Protein AF-V6TGN8-F1 (afdb_monomer)

Organism: Giardia intestinalis (NCBI:txid5741)

Mean predicted aligned error: 12.87 Å

Structure (mmCIF, N/CA/C/O backbone):
data_AF-V6TGN8-F1
#
_entry.id   AF-V6TGN8-F1
#
loop_
_atom_site.group_PDB
_atom_site.id
_atom_site.type_symbol
_atom_site.label_atom_id
_atom_site.label_alt_id
_atom_site.label_comp_id
_atom_site.label_asym_id
_atom_site.label_entity_id
_atom_site.label_seq_id
_atom_site.pdbx_PDB_ins_code
_atom_site.Cartn_x
_atom_site.Cartn_y
_atom_site.Cartn_z
_atom_site.occupancy
_atom_site.B_iso_or_equiv
_atom_site.auth_seq_id
_atom_site.auth_comp_id
_atom_site.auth_asym_id
_atom_site.auth_atom_id
_atom_site.pdbx_PDB_model_num
ATOM 1 N N . MET A 1 1 ? 35.921 24.339 5.999 1.00 33.22 1 MET A N 1
ATOM 2 C CA . MET A 1 1 ? 34.894 23.298 6.213 1.00 33.22 1 MET A CA 1
ATOM 3 C C . MET A 1 1 ? 33.541 23.863 5.777 1.00 33.22 1 MET A C 1
ATOM 5 O O . MET A 1 1 ? 32.977 24.676 6.494 1.00 33.22 1 MET A O 1
ATOM 9 N N . LYS A 1 2 ? 33.084 23.586 4.545 1.00 30.55 2 LYS A N 1
ATOM 10 C CA . LYS A 1 2 ? 31.818 24.146 4.030 1.00 30.55 2 LYS A CA 1
ATOM 11 C C . LYS A 1 2 ? 30.661 23.278 4.532 1.00 30.55 2 LYS A C 1
ATOM 13 O O . LYS A 1 2 ? 30.498 22.159 4.060 1.00 30.55 2 LYS A O 1
ATOM 18 N N . LEU A 1 3 ? 29.904 23.790 5.500 1.00 33.81 3 LEU A N 1
ATOM 19 C CA . LEU A 1 3 ? 28.670 23.178 5.990 1.00 33.81 3 LEU A CA 1
ATOM 20 C C . LEU A 1 3 ? 27.671 23.098 4.826 1.00 33.81 3 LEU A C 1
ATOM 22 O O . LEU A 1 3 ? 27.350 24.111 4.204 1.00 33.81 3 LEU A O 1
ATOM 26 N N . TYR A 1 4 ? 27.223 21.891 4.484 1.00 40.62 4 TYR A N 1
ATOM 27 C CA . TYR A 1 4 ? 26.141 21.696 3.525 1.00 40.62 4 TYR A CA 1
ATOM 28 C C . TYR A 1 4 ? 24.838 22.139 4.196 1.00 40.62 4 TYR A C 1
ATOM 30 O O . TYR A 1 4 ? 24.344 21.477 5.104 1.00 40.62 4 TYR A O 1
ATOM 38 N N . THR A 1 5 ? 24.295 23.284 3.791 1.00 39.00 5 THR A N 1
ATOM 39 C CA . THR A 1 5 ? 22.985 23.753 4.244 1.00 39.00 5 THR A CA 1
ATOM 40 C C . THR A 1 5 ? 21.896 22.902 3.589 1.00 39.00 5 THR A C 1
ATOM 42 O O . THR A 1 5 ? 21.602 23.043 2.405 1.00 39.00 5 THR A O 1
ATOM 45 N N . CYS A 1 6 ? 21.326 21.972 4.356 1.00 40.53 6 CYS A N 1
ATOM 46 C CA . CYS A 1 6 ? 20.160 21.188 3.958 1.00 40.53 6 CYS A CA 1
ATOM 47 C C . CYS A 1 6 ? 18.895 22.029 4.193 1.00 40.53 6 CYS A C 1
ATOM 49 O O . CYS A 1 6 ? 18.515 22.285 5.336 1.00 40.53 6 CYS A O 1
ATOM 51 N N . SER A 1 7 ? 18.260 22.481 3.112 1.00 54.41 7 SER A N 1
ATOM 52 C CA . SER A 1 7 ? 16.924 23.082 3.149 1.00 54.41 7 SER A CA 1
ATOM 53 C C . SER A 1 7 ? 15.910 21.963 3.398 1.00 54.41 7 SER A C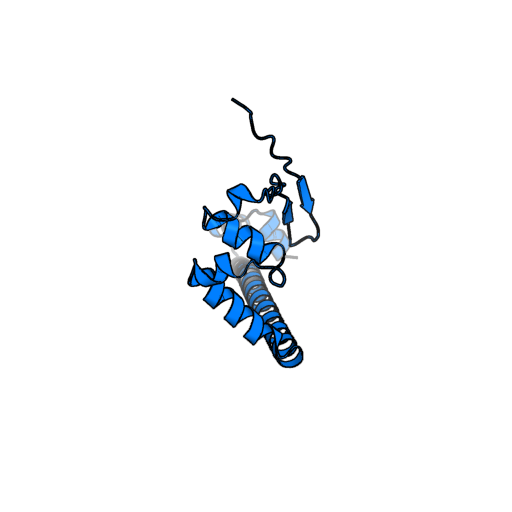 1
ATOM 55 O O . SER A 1 7 ? 15.590 21.192 2.494 1.00 54.41 7 SER A O 1
ATOM 57 N N . ARG A 1 8 ? 15.450 21.809 4.644 1.00 54.62 8 ARG A N 1
ATOM 58 C CA . ARG A 1 8 ? 14.440 20.806 5.001 1.00 54.62 8 ARG A CA 1
ATOM 59 C C . ARG A 1 8 ? 13.059 21.445 4.922 1.00 54.62 8 ARG A C 1
ATOM 61 O O . ARG A 1 8 ? 12.643 22.137 5.849 1.00 54.62 8 ARG A O 1
ATOM 68 N N . ARG A 1 9 ? 12.337 21.201 3.826 1.00 58.91 9 ARG A N 1
ATOM 69 C CA . ARG A 1 9 ? 10.946 21.648 3.662 1.00 58.91 9 ARG A CA 1
ATOM 70 C C . ARG A 1 9 ? 9.998 20.473 3.892 1.00 58.91 9 ARG A C 1
ATOM 72 O O . ARG A 1 9 ? 10.052 19.470 3.183 1.00 58.91 9 ARG A O 1
ATOM 79 N N . MET A 1 10 ? 9.141 20.590 4.903 1.00 54.28 10 MET A N 1
ATOM 80 C CA . MET A 1 10 ? 8.073 19.626 5.175 1.00 54.28 10 MET A CA 1
ATOM 81 C C . MET A 1 10 ? 6.775 20.142 4.561 1.00 54.28 10 MET A C 1
ATOM 83 O O . MET A 1 10 ? 6.386 21.281 4.815 1.00 54.28 10 MET A O 1
ATOM 87 N N . VAL A 1 11 ? 6.103 19.304 3.771 1.00 68.50 11 VAL A N 1
ATOM 88 C CA . VAL A 1 11 ? 4.779 19.618 3.220 1.00 68.50 11 VAL A CA 1
ATOM 89 C C . VAL A 1 11 ? 3.837 18.464 3.534 1.00 68.50 11 VAL A C 1
ATOM 91 O O . VAL A 1 11 ? 4.105 17.306 3.202 1.00 68.50 11 VAL A O 1
ATOM 94 N N . ARG A 1 12 ? 2.729 18.785 4.204 1.00 53.81 12 ARG A N 1
ATOM 95 C CA . ARG A 1 12 ? 1.608 17.866 4.403 1.00 53.81 12 ARG A CA 1
ATOM 96 C C . ARG A 1 12 ? 0.705 17.979 3.175 1.00 53.81 12 ARG A C 1
ATOM 98 O O . ARG A 1 12 ? 0.216 19.069 2.905 1.00 53.81 12 ARG A O 1
ATOM 105 N N . MET A 1 13 ? 0.543 16.891 2.420 1.00 59.78 13 MET A N 1
ATOM 106 C CA . MET A 1 13 ? -0.290 16.888 1.207 1.00 59.78 13 MET A CA 1
ATOM 107 C C . MET A 1 13 ? -1.679 16.299 1.450 1.00 59.78 13 MET A C 1
ATOM 109 O O . MET A 1 13 ? -2.652 16.807 0.911 1.00 59.78 13 MET A O 1
ATOM 113 N N . THR A 1 14 ? -1.776 15.259 2.278 1.00 66.38 14 THR A N 1
ATOM 114 C CA . THR A 1 14 ? -3.050 14.692 2.741 1.00 66.38 14 THR A CA 1
ATOM 115 C C . THR A 1 14 ? -2.968 14.428 4.244 1.00 66.38 14 THR A C 1
ATOM 117 O O . THR A 1 14 ? -1.896 14.567 4.843 1.00 66.38 14 THR A O 1
ATOM 120 N N . ASP A 1 15 ? -4.076 14.011 4.854 1.00 69.50 15 ASP A N 1
ATOM 121 C CA . ASP A 1 15 ? -4.093 13.593 6.260 1.00 69.50 15 ASP A CA 1
ATOM 122 C C . ASP A 1 15 ? -3.269 12.319 6.518 1.00 69.50 15 ASP A C 1
ATOM 124 O O . ASP A 1 15 ? -2.867 12.067 7.653 1.00 69.50 15 ASP A O 1
ATOM 128 N N . VAL A 1 16 ? -2.940 11.562 5.462 1.00 69.88 16 VAL A N 1
ATOM 129 C CA . VAL A 1 16 ? -2.260 10.259 5.543 1.00 69.88 16 VAL A CA 1
ATOM 130 C C . VAL A 1 16 ? -0.790 10.336 5.104 1.00 69.88 16 VAL A C 1
ATOM 132 O O . VAL A 1 16 ? 0.057 9.637 5.655 1.00 69.88 16 VAL A O 1
ATOM 135 N N . THR A 1 17 ? -0.436 11.211 4.153 1.00 67.19 17 THR A N 1
ATOM 136 C CA . THR A 1 17 ? 0.932 11.304 3.603 1.00 67.19 17 THR A CA 1
ATOM 137 C C . THR A 1 17 ? 1.658 12.602 3.956 1.00 67.19 17 THR A C 1
ATOM 139 O O . THR A 1 17 ? 1.226 13.719 3.647 1.00 67.19 17 THR A O 1
ATOM 142 N N . ARG A 1 18 ? 2.852 12.442 4.544 1.00 73.88 18 ARG A N 1
ATOM 143 C CA . ARG A 1 18 ? 3.832 13.515 4.766 1.00 73.88 18 ARG A CA 1
ATOM 144 C C . ARG A 1 18 ? 5.027 13.313 3.848 1.00 73.88 18 ARG A C 1
ATOM 146 O O . ARG A 1 18 ? 5.646 12.255 3.872 1.00 73.88 18 ARG A O 1
ATOM 153 N N . HIS A 1 19 ? 5.376 14.347 3.089 1.00 74.06 19 HIS A N 1
ATOM 154 C CA . HIS A 1 19 ? 6.529 14.317 2.197 1.00 74.06 19 HIS A CA 1
ATOM 155 C C . HIS A 1 19 ? 7.674 15.134 2.793 1.00 74.06 19 HIS A C 1
ATOM 157 O O . HIS A 1 19 ? 7.488 16.267 3.254 1.00 74.06 19 HIS A O 1
ATOM 163 N N . PHE A 1 20 ? 8.869 14.548 2.774 1.00 79.00 20 PHE A N 1
ATOM 164 C CA . PHE A 1 20 ? 10.111 15.223 3.124 1.00 79.00 20 PHE A CA 1
ATOM 165 C C . PHE A 1 20 ? 10.861 15.546 1.841 1.00 79.00 20 PHE A C 1
ATOM 167 O O . PHE A 1 20 ? 11.339 14.645 1.156 1.00 79.00 20 PHE A O 1
ATOM 174 N N . PHE A 1 21 ? 10.977 16.833 1.528 1.00 75.38 21 PHE A N 1
ATOM 175 C CA . PHE A 1 21 ? 11.800 17.273 0.412 1.00 75.38 21 PHE A CA 1
ATOM 176 C C . PHE A 1 21 ? 13.212 17.535 0.931 1.00 75.38 21 PHE A C 1
ATOM 178 O O . PHE A 1 21 ? 13.425 18.418 1.764 1.00 75.38 21 PHE A O 1
ATOM 185 N N . ILE A 1 22 ? 14.159 16.721 0.467 1.00 79.81 22 ILE A N 1
ATOM 186 C CA . ILE A 1 22 ? 15.588 16.883 0.729 1.00 79.81 22 ILE A CA 1
ATOM 187 C C . ILE A 1 22 ? 16.213 17.394 -0.566 1.00 79.81 22 ILE A C 1
ATOM 189 O O . ILE A 1 22 ? 16.367 16.648 -1.532 1.00 79.81 22 ILE A O 1
ATOM 193 N N . GLU A 1 23 ? 16.546 18.682 -0.602 1.00 73.19 23 GLU A N 1
ATOM 194 C CA . GLU A 1 23 ? 17.194 19.286 -1.764 1.00 73.19 23 GLU A CA 1
ATOM 195 C C . GLU A 1 23 ? 18.704 19.040 -1.717 1.00 73.19 23 GLU A C 1
ATOM 197 O O . GLU A 1 23 ? 19.433 19.609 -0.903 1.00 73.19 23 GLU A O 1
ATOM 202 N N . LEU A 1 24 ? 19.180 18.176 -2.611 1.00 73.88 24 LEU A N 1
ATOM 203 C CA . LEU A 1 24 ? 20.601 17.904 -2.806 1.00 73.88 24 LEU A CA 1
ATOM 204 C C . LEU A 1 24 ? 21.168 18.775 -3.934 1.00 73.88 24 LEU A C 1
ATOM 206 O O . LEU A 1 24 ? 20.467 19.147 -4.880 1.00 73.88 24 LEU A O 1
ATOM 210 N N . LYS A 1 25 ? 22.470 19.082 -3.867 1.00 75.88 25 LYS A N 1
ATOM 211 C CA . LYS A 1 25 ? 23.160 19.753 -4.978 1.00 75.88 25 LYS A CA 1
ATOM 212 C C . LYS A 1 25 ? 23.076 18.871 -6.222 1.00 75.88 25 LYS A C 1
ATOM 214 O O . LYS A 1 25 ? 23.452 17.704 -6.181 1.00 75.88 25 LYS A O 1
ATOM 219 N N . LYS A 1 26 ? 22.613 19.449 -7.333 1.00 71.06 26 LYS A N 1
ATOM 220 C CA . LYS A 1 26 ? 22.550 18.752 -8.623 1.00 71.06 26 LYS A CA 1
ATOM 221 C C . LYS A 1 26 ? 23.947 18.282 -9.032 1.00 71.06 26 LYS A C 1
ATOM 223 O O . LYS A 1 26 ? 24.909 19.046 -8.928 1.00 71.06 26 LYS A O 1
ATOM 228 N N . VAL A 1 27 ? 24.035 17.053 -9.537 1.00 69.19 27 VAL A N 1
ATOM 229 C CA . VAL A 1 27 ? 25.273 16.512 -10.109 1.00 69.19 27 VAL A CA 1
ATOM 230 C C . VAL A 1 27 ? 25.654 17.349 -11.326 1.00 69.19 27 VAL A C 1
ATOM 232 O O . VAL A 1 27 ? 24.869 17.501 -12.267 1.00 69.19 27 VAL A O 1
ATOM 235 N N . LYS A 1 28 ? 26.855 17.930 -11.284 1.00 67.94 28 LYS A N 1
ATOM 236 C CA . LYS A 1 28 ? 27.443 1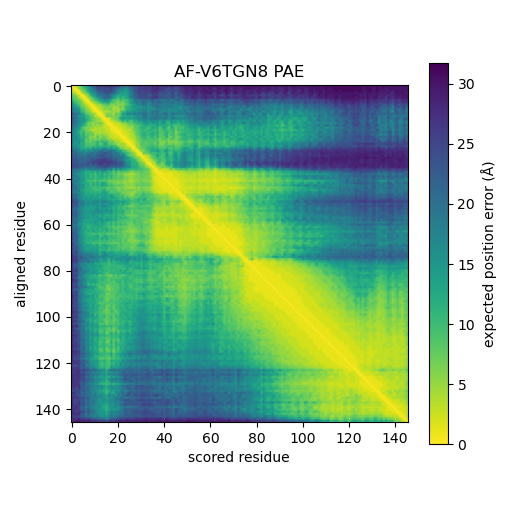8.643 -12.416 1.00 67.94 28 LYS A CA 1
ATOM 237 C C . LYS A 1 28 ? 28.084 17.611 -13.335 1.00 67.94 28 LYS A C 1
ATOM 239 O O . LYS A 1 28 ? 29.029 16.939 -12.945 1.00 67.94 28 LYS A O 1
ATOM 244 N N . SER A 1 29 ? 27.554 17.476 -14.540 1.00 58.75 29 SER A N 1
ATOM 245 C CA . SER A 1 29 ? 28.138 16.640 -15.584 1.00 58.75 29 SER A CA 1
ATOM 246 C C . SER A 1 29 ? 29.255 17.421 -16.281 1.00 58.75 29 SER A C 1
ATOM 248 O O . SER A 1 29 ? 29.010 18.044 -17.311 1.00 58.75 29 SER A O 1
ATOM 250 N N . GLU A 1 30 ? 30.450 17.459 -15.690 1.00 58.41 30 GLU A N 1
ATOM 251 C CA . GLU A 1 30 ? 31.657 17.912 -16.395 1.00 58.41 30 GLU A CA 1
ATOM 252 C C . GLU A 1 30 ? 32.285 16.723 -17.140 1.00 58.41 30 GLU A C 1
ATOM 254 O O . GLU A 1 30 ? 32.423 15.667 -16.520 1.00 58.41 30 GLU A O 1
ATOM 259 N N . PRO A 1 31 ? 32.694 16.866 -18.419 1.00 54.28 31 PRO A N 1
ATOM 260 C CA . PRO A 1 31 ? 33.119 15.755 -19.284 1.00 54.28 31 PRO A CA 1
ATOM 261 C C . PRO A 1 31 ? 34.173 14.826 -18.672 1.00 54.28 31 PRO A C 1
ATOM 263 O O . PRO A 1 31 ? 34.142 13.619 -18.877 1.00 54.28 31 PRO A O 1
ATOM 266 N N . GLN A 1 32 ? 35.079 15.389 -17.874 1.00 53.28 32 GLN A N 1
ATOM 267 C CA . GLN A 1 32 ? 36.223 14.686 -17.292 1.00 53.28 32 GLN A CA 1
ATOM 268 C C . GLN A 1 32 ? 35.846 13.790 -16.096 1.00 53.28 32 GLN A C 1
ATOM 270 O O . GLN A 1 32 ? 36.552 12.829 -15.809 1.00 53.28 32 GLN A O 1
ATOM 275 N N . ASN A 1 33 ? 34.716 14.056 -15.427 1.00 55.34 33 ASN A N 1
ATOM 276 C CA . ASN A 1 33 ? 34.224 13.266 -14.286 1.00 55.34 33 ASN A CA 1
ATOM 277 C C . ASN A 1 33 ? 33.223 12.170 -14.689 1.00 55.34 33 ASN A C 1
ATOM 279 O O . ASN A 1 33 ? 32.831 11.360 -13.853 1.00 55.34 33 ASN A O 1
ATOM 283 N N . ILE A 1 34 ? 32.804 12.134 -15.959 1.00 55.53 34 ILE A N 1
ATOM 284 C CA . ILE A 1 34 ? 31.777 11.209 -16.465 1.00 55.53 34 ILE A CA 1
ATOM 285 C C . ILE A 1 34 ? 32.252 9.756 -16.402 1.00 55.53 34 ILE A C 1
ATOM 287 O O . ILE A 1 34 ? 31.449 8.863 -16.163 1.00 55.53 34 ILE A O 1
ATOM 291 N N . LEU A 1 35 ? 33.552 9.524 -16.585 1.00 55.53 35 LEU A N 1
ATOM 292 C CA . LEU A 1 35 ? 34.094 8.202 -16.890 1.00 55.53 35 LEU A CA 1
ATOM 293 C C . LEU A 1 35 ? 34.713 7.462 -15.702 1.00 55.53 35 LEU A C 1
ATOM 295 O O . LEU A 1 35 ? 35.154 6.335 -15.900 1.00 55.53 35 LEU A O 1
ATOM 299 N N . ASN A 1 36 ? 34.773 8.031 -14.492 1.00 64.19 36 ASN A N 1
ATOM 300 C CA . ASN A 1 36 ? 35.611 7.459 -13.424 1.00 64.19 36 ASN A CA 1
ATOM 301 C C . ASN A 1 36 ? 34.881 6.949 -12.174 1.00 64.19 36 ASN A C 1
ATOM 303 O O . ASN A 1 36 ? 35.531 6.376 -11.305 1.00 64.19 36 ASN A O 1
ATOM 307 N N . ASP A 1 37 ? 33.559 7.099 -12.082 1.00 75.50 37 ASP A N 1
ATOM 308 C CA . ASP A 1 37 ? 32.797 6.696 -10.896 1.00 75.50 37 ASP A CA 1
ATOM 309 C C . ASP A 1 37 ? 31.454 6.052 -11.273 1.00 75.50 37 ASP A C 1
ATOM 311 O O . ASP A 1 37 ? 30.661 6.625 -12.027 1.00 75.50 37 ASP A O 1
ATOM 315 N N . MET A 1 38 ? 31.185 4.872 -10.704 1.00 81.75 38 MET A N 1
ATOM 316 C CA . MET A 1 38 ? 29.930 4.133 -10.866 1.00 81.75 38 MET A CA 1
ATOM 317 C C . MET A 1 38 ? 28.727 4.971 -10.419 1.00 81.75 38 MET A C 1
ATOM 319 O O . MET A 1 38 ? 27.669 4.924 -11.047 1.00 81.75 38 MET A O 1
ATOM 323 N N . PHE A 1 39 ? 28.885 5.794 -9.377 1.00 82.81 39 PHE A N 1
ATOM 324 C CA . PHE A 1 39 ? 27.825 6.699 -8.938 1.00 82.81 39 PHE A CA 1
ATOM 325 C C . PHE A 1 39 ? 27.465 7.720 -10.027 1.00 82.81 39 PHE A C 1
ATOM 327 O O . PHE A 1 39 ? 26.287 7.945 -10.299 1.00 82.81 39 PHE A O 1
ATOM 334 N N . THR A 1 40 ? 28.458 8.299 -10.707 1.00 78.31 40 THR A N 1
ATOM 335 C CA . THR A 1 40 ? 28.215 9.245 -11.808 1.00 78.31 40 THR A CA 1
ATOM 336 C C . THR A 1 40 ? 27.513 8.565 -12.983 1.00 78.31 40 THR A C 1
ATOM 338 O O . THR A 1 40 ? 26.593 9.154 -13.554 1.00 78.31 40 THR A O 1
ATOM 341 N N . ALA A 1 41 ? 27.868 7.313 -13.293 1.00 80.38 41 ALA A N 1
ATOM 342 C CA . ALA A 1 41 ? 27.196 6.523 -14.324 1.00 80.38 41 ALA A CA 1
ATOM 343 C C . ALA A 1 41 ? 25.699 6.332 -14.013 1.00 80.38 41 ALA A C 1
ATOM 345 O O . ALA A 1 41 ? 24.847 6.637 -14.851 1.00 80.38 41 ALA A O 1
ATOM 346 N N . TRP A 1 42 ? 25.367 5.949 -12.776 1.00 86.50 42 TRP A N 1
ATOM 347 C CA . TRP A 1 42 ? 23.978 5.850 -12.316 1.00 86.50 42 TRP A CA 1
ATOM 348 C C . TRP A 1 42 ? 23.248 7.192 -12.332 1.00 86.50 42 TRP A C 1
ATOM 350 O O . TRP A 1 42 ? 22.101 7.271 -12.767 1.00 86.50 42 TRP A O 1
ATOM 360 N N . MET A 1 43 ? 23.903 8.272 -11.908 1.00 83.88 43 MET A N 1
ATOM 361 C CA . MET A 1 43 ? 23.293 9.601 -11.914 1.00 83.88 43 MET A CA 1
ATOM 362 C C . MET A 1 43 ? 22.999 10.100 -13.333 1.00 83.88 43 MET A C 1
ATOM 364 O O . MET A 1 43 ? 21.988 10.771 -13.540 1.00 83.88 43 MET A O 1
ATOM 368 N N . ILE A 1 44 ? 23.836 9.761 -14.318 1.00 80.56 44 ILE A N 1
ATOM 369 C CA . ILE A 1 44 ? 23.583 10.054 -15.736 1.00 80.56 44 ILE A CA 1
ATOM 370 C C . ILE A 1 44 ? 22.419 9.206 -16.257 1.00 80.56 44 ILE A C 1
ATOM 372 O O . ILE A 1 44 ? 21.490 9.773 -16.836 1.00 80.56 44 ILE A O 1
ATOM 376 N N . PHE A 1 45 ? 22.424 7.897 -15.981 1.00 85.56 45 PHE A N 1
ATOM 377 C CA . PHE A 1 45 ? 21.341 6.975 -16.340 1.00 85.56 45 PHE A CA 1
ATOM 378 C C . PHE A 1 45 ? 19.982 7.463 -15.814 1.00 85.56 45 PHE A C 1
ATOM 380 O O . PHE A 1 45 ? 19.032 7.609 -16.580 1.00 85.56 45 PHE A O 1
ATOM 387 N N . ILE A 1 46 ? 19.896 7.795 -14.521 1.00 85.94 46 ILE A N 1
ATOM 388 C CA . ILE A 1 46 ?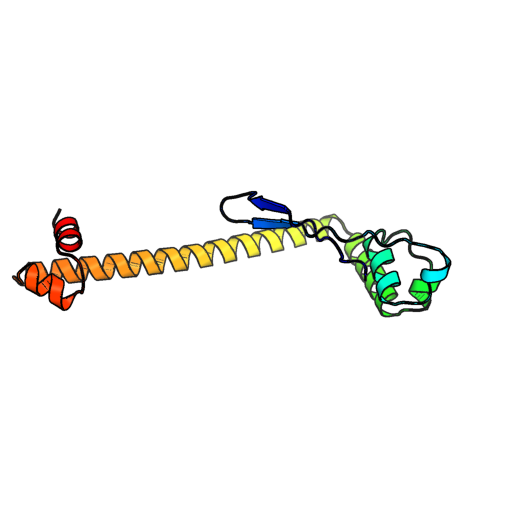 18.657 8.260 -13.875 1.00 85.94 46 ILE A CA 1
ATOM 389 C C . ILE A 1 46 ? 18.226 9.629 -14.420 1.00 85.94 46 ILE A C 1
ATOM 391 O O . ILE A 1 46 ? 17.033 9.881 -14.589 1.00 85.94 46 ILE A O 1
ATOM 395 N N . LYS A 1 47 ? 19.180 10.529 -14.701 1.00 82.38 47 LYS A N 1
ATOM 396 C CA . LYS A 1 47 ? 18.883 11.871 -15.222 1.00 82.38 47 LYS A CA 1
ATOM 397 C C . LYS A 1 47 ? 18.291 11.814 -16.627 1.00 82.38 47 LYS A C 1
ATOM 399 O O . LYS A 1 47 ? 17.358 12.565 -16.913 1.00 82.38 47 LYS A O 1
ATOM 404 N N . ASN A 1 48 ? 18.854 10.993 -17.510 1.00 80.88 48 ASN A N 1
ATOM 405 C CA . ASN A 1 48 ? 18.296 10.768 -18.835 1.00 80.88 48 ASN A CA 1
ATOM 406 C C . ASN A 1 48 ? 18.744 9.413 -19.404 1.00 80.88 48 ASN A C 1
ATOM 408 O O . ASN A 1 48 ? 19.824 9.327 -19.993 1.00 80.88 48 ASN A O 1
ATOM 412 N N . PRO A 1 49 ? 17.893 8.380 -19.335 1.00 77.00 49 PRO A N 1
ATOM 413 C CA . PRO A 1 49 ? 18.287 7.046 -19.761 1.00 77.00 49 PRO A CA 1
ATOM 414 C C . PRO A 1 49 ? 18.400 6.894 -21.284 1.00 77.00 49 PRO A C 1
ATOM 416 O O . PRO A 1 49 ? 18.934 5.901 -21.757 1.00 77.00 49 PRO A O 1
ATOM 419 N N . LYS A 1 50 ? 17.913 7.863 -22.075 1.00 74.44 50 LYS A N 1
ATOM 420 C CA . LYS A 1 50 ? 18.017 7.831 -23.545 1.00 74.44 50 LYS A CA 1
ATOM 421 C C . LYS A 1 50 ? 19.349 8.361 -24.072 1.00 74.44 50 LYS A C 1
ATOM 423 O O . LYS A 1 50 ? 19.672 8.132 -25.230 1.00 74.44 50 LYS A O 1
ATOM 428 N N . ILE A 1 51 ? 20.077 9.127 -23.260 1.00 74.19 51 ILE A N 1
ATOM 429 C CA . ILE A 1 51 ? 21.313 9.809 -23.659 1.00 74.19 51 ILE A CA 1
ATOM 430 C C . ILE A 1 51 ? 22.420 9.343 -22.719 1.00 74.19 51 ILE A C 1
ATOM 432 O O . ILE A 1 51 ? 22.929 10.104 -21.897 1.00 74.19 51 ILE A O 1
ATOM 436 N N . ILE A 1 52 ? 22.745 8.056 -22.808 1.00 76.94 52 ILE A N 1
ATOM 437 C CA . ILE A 1 52 ? 23.852 7.461 -22.066 1.00 76.94 52 ILE A CA 1
ATOM 438 C C . ILE A 1 52 ? 25.011 7.286 -23.050 1.00 76.94 52 ILE A C 1
ATOM 440 O O . ILE A 1 52 ? 24.817 6.669 -24.097 1.00 76.94 52 ILE A O 1
ATOM 444 N N . PRO A 1 53 ? 26.204 7.830 -22.755 1.00 81.06 53 PRO A N 1
ATOM 445 C CA . PRO A 1 53 ? 27.402 7.549 -23.535 1.00 81.06 53 PRO A CA 1
ATOM 446 C C . PRO A 1 53 ? 27.648 6.040 -23.631 1.00 81.06 53 PRO A C 1
ATOM 448 O O . PRO A 1 53 ? 27.685 5.361 -22.604 1.00 81.06 53 PRO A O 1
ATOM 451 N N . GLN A 1 54 ? 27.862 5.529 -24.846 1.00 80.50 54 GLN A N 1
ATOM 452 C CA . GLN A 1 54 ? 28.097 4.099 -25.083 1.00 80.50 54 GLN A CA 1
ATOM 453 C C . GLN A 1 54 ? 29.276 3.567 -24.252 1.00 80.50 54 GLN A C 1
ATOM 455 O O . GLN A 1 54 ? 29.203 2.487 -23.680 1.00 80.50 54 GLN A O 1
ATOM 460 N N . GLU A 1 55 ? 30.301 4.401 -24.068 1.00 81.12 55 GLU A N 1
ATOM 461 C CA . GLU A 1 55 ? 31.472 4.127 -23.229 1.00 81.12 55 GLU A CA 1
ATOM 462 C C . GLU A 1 55 ? 31.114 3.735 -21.783 1.00 81.12 55 GLU A C 1
ATOM 464 O O . GLU A 1 55 ? 31.822 2.940 -21.171 1.00 81.12 55 GLU A O 1
ATOM 469 N N . LEU A 1 56 ? 30.016 4.257 -21.219 1.00 80.69 56 LEU A N 1
ATOM 470 C CA . LEU A 1 56 ? 29.556 3.891 -19.874 1.00 80.69 56 LEU A CA 1
ATOM 471 C C . LEU A 1 56 ? 28.802 2.563 -19.850 1.00 80.69 56 LEU A C 1
ATOM 473 O O . LEU A 1 56 ? 28.922 1.820 -18.877 1.00 80.69 56 LEU A O 1
ATOM 477 N N . ILE A 1 57 ? 28.049 2.273 -20.910 1.00 82.19 57 ILE A N 1
ATOM 478 C CA . ILE A 1 57 ? 27.329 1.006 -21.083 1.00 82.19 57 ILE A CA 1
ATOM 479 C C . ILE A 1 57 ? 28.333 -0.137 -21.254 1.00 82.19 57 ILE A C 1
ATOM 481 O O . ILE A 1 57 ? 28.178 -1.197 -20.655 1.00 82.19 57 ILE A O 1
ATOM 485 N N . ASP A 1 58 ? 29.380 0.098 -22.042 1.00 85.44 58 ASP A N 1
ATOM 486 C CA . ASP A 1 58 ? 30.410 -0.899 -22.318 1.00 85.44 58 ASP A CA 1
ATOM 487 C C . ASP A 1 58 ? 31.341 -1.107 -21.115 1.00 85.44 58 ASP A C 1
ATOM 489 O O . ASP A 1 58 ? 31.852 -2.207 -20.906 1.00 85.44 58 ASP A O 1
ATOM 493 N N . LYS A 1 59 ? 31.542 -0.066 -20.295 1.00 85.50 59 LYS A N 1
ATOM 494 C CA . LYS A 1 59 ? 32.391 -0.129 -19.100 1.00 85.50 59 LYS A CA 1
ATOM 495 C C . LYS A 1 59 ? 31.724 -0.819 -17.906 1.00 85.50 59 LYS A C 1
ATOM 497 O O . LYS A 1 59 ? 32.414 -1.529 -17.177 1.00 85.50 59 LYS A O 1
ATOM 502 N N . TYR A 1 60 ? 30.432 -0.582 -17.670 1.00 87.81 60 TYR A N 1
ATOM 503 C CA . TYR A 1 60 ? 29.715 -1.076 -16.487 1.00 87.81 60 TYR A CA 1
ATOM 504 C C . TYR A 1 60 ? 28.580 -2.019 -16.887 1.00 87.81 60 TYR A C 1
ATOM 506 O O . TYR A 1 60 ? 27.569 -1.595 -17.455 1.00 87.81 60 TYR A O 1
ATOM 514 N N . GLN A 1 61 ? 28.719 -3.299 -16.538 1.00 90.56 61 GLN A N 1
ATOM 515 C CA . GLN A 1 61 ? 27.721 -4.324 -16.845 1.00 90.56 61 GLN A CA 1
ATOM 516 C C . GLN A 1 61 ? 26.357 -4.000 -16.218 1.00 90.56 61 GLN A C 1
ATOM 518 O O . GLN A 1 61 ? 25.327 -4.171 -16.864 1.00 90.56 61 GLN A O 1
ATOM 523 N N . GLU A 1 62 ? 26.341 -3.458 -15.002 1.00 90.50 62 GLU A N 1
ATOM 524 C CA . GLU A 1 62 ? 25.122 -3.111 -14.268 1.00 90.50 62 GLU A CA 1
ATOM 525 C C . GLU A 1 62 ? 24.306 -2.035 -14.997 1.00 90.50 62 GLU A C 1
ATOM 527 O O . GLU A 1 62 ? 23.077 -2.093 -15.044 1.00 90.50 62 GLU A O 1
ATOM 532 N N . ILE A 1 63 ? 24.988 -1.065 -15.618 1.00 89.75 63 ILE A N 1
ATOM 533 C CA . ILE A 1 63 ? 24.344 -0.014 -16.414 1.00 89.75 63 ILE A CA 1
ATOM 534 C C . ILE A 1 63 ? 23.758 -0.600 -17.698 1.00 89.75 63 ILE A C 1
ATOM 536 O O . ILE A 1 63 ? 22.654 -0.226 -18.099 1.00 89.75 63 ILE A O 1
ATOM 540 N N . ARG A 1 64 ? 24.461 -1.548 -18.326 1.00 89.81 64 ARG A N 1
ATOM 541 C CA . ARG A 1 64 ? 23.967 -2.257 -19.509 1.00 89.81 64 ARG A CA 1
ATOM 542 C C . ARG A 1 64 ? 22.719 -3.081 -19.205 1.00 89.81 64 ARG A C 1
ATOM 544 O O . ARG A 1 64 ? 21.742 -2.981 -19.942 1.00 89.81 64 ARG A O 1
ATOM 551 N N . GLU A 1 65 ? 22.727 -3.854 -18.124 1.00 91.88 65 GLU A N 1
ATOM 552 C CA . GLU A 1 65 ? 21.572 -4.650 -17.691 1.00 91.88 65 GLU A CA 1
ATOM 553 C C . GLU A 1 65 ? 20.369 -3.758 -17.359 1.00 91.88 65 GLU A C 1
ATOM 555 O O . GLU A 1 65 ? 19.243 -4.033 -17.786 1.00 91.88 65 GLU A O 1
ATOM 560 N N . ALA A 1 66 ? 20.602 -2.641 -16.663 1.00 90.56 66 ALA A N 1
ATOM 561 C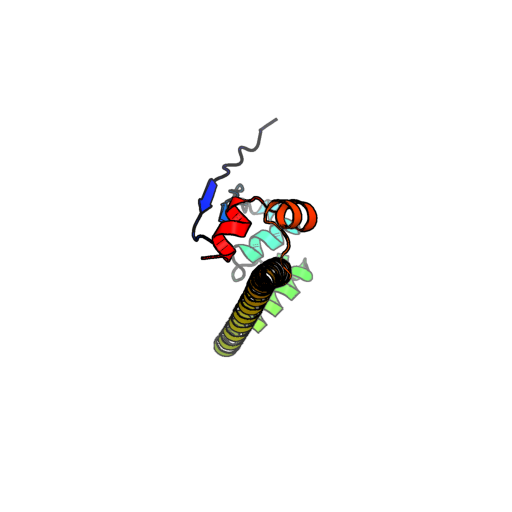 CA . ALA A 1 66 ? 19.564 -1.659 -16.369 1.00 90.56 66 ALA A CA 1
ATOM 562 C C . ALA A 1 66 ? 18.980 -1.034 -17.644 1.00 90.56 66 ALA A C 1
ATOM 564 O O . ALA A 1 66 ? 17.763 -0.870 -17.746 1.00 90.56 66 ALA A O 1
ATOM 565 N N . PHE A 1 67 ? 19.824 -0.719 -18.631 1.00 88.62 67 PHE A N 1
ATOM 566 C CA . PHE A 1 67 ? 19.388 -0.191 -19.922 1.00 88.62 67 PHE A CA 1
ATOM 567 C C . PHE A 1 67 ? 18.546 -1.205 -20.705 1.00 88.62 67 PHE A C 1
ATOM 569 O O . PHE A 1 67 ? 17.453 -0.865 -21.148 1.00 88.62 67 PHE A O 1
ATOM 576 N N . GLN A 1 68 ? 18.996 -2.458 -20.807 1.00 88.50 68 GLN A N 1
ATOM 577 C CA . GLN A 1 68 ? 18.248 -3.534 -21.472 1.00 88.50 68 GLN A CA 1
ATOM 578 C C . GLN A 1 68 ? 16.902 -3.802 -20.792 1.00 88.50 68 GLN A C 1
ATOM 580 O O . GLN A 1 68 ? 15.879 -3.953 -21.456 1.00 88.50 68 GLN A O 1
ATOM 585 N N . THR A 1 69 ? 16.884 -3.805 -19.458 1.00 87.56 69 THR A N 1
ATOM 586 C CA . THR A 1 69 ? 15.650 -3.951 -18.677 1.00 87.56 69 THR A CA 1
ATOM 587 C C . THR A 1 69 ? 14.703 -2.788 -18.941 1.00 87.56 69 THR A C 1
ATOM 589 O O . THR A 1 69 ? 13.510 -2.992 -19.157 1.00 87.56 69 THR A O 1
ATOM 592 N N . LEU A 1 70 ? 15.221 -1.558 -18.958 1.00 87.25 70 LEU A N 1
ATOM 593 C CA . LEU A 1 70 ? 14.419 -0.381 -19.258 1.00 87.25 70 LEU A CA 1
ATOM 594 C C . LEU A 1 70 ? 13.851 -0.436 -20.676 1.00 87.25 70 LEU A C 1
ATOM 596 O O . LEU A 1 70 ? 12.685 -0.095 -20.864 1.00 87.25 70 LEU A O 1
ATOM 600 N N . GLU A 1 71 ? 14.648 -0.846 -21.657 1.00 84.69 71 GLU A N 1
ATOM 601 C CA . GLU A 1 71 ? 14.219 -1.007 -23.042 1.00 84.69 71 GLU A CA 1
ATOM 602 C C . GLU A 1 71 ? 13.106 -2.054 -23.147 1.00 84.69 71 GLU A C 1
ATOM 604 O O . GLU A 1 71 ? 12.053 -1.763 -23.715 1.00 84.69 71 GLU A O 1
ATOM 609 N N . PHE A 1 72 ? 13.280 -3.216 -22.514 1.00 83.81 72 PHE A N 1
ATOM 610 C CA . PHE A 1 72 ? 12.271 -4.272 -22.436 1.00 83.81 72 PHE A CA 1
ATOM 611 C C . PHE A 1 72 ? 10.965 -3.783 -21.791 1.00 83.81 72 PHE A C 1
ATOM 613 O O . PHE A 1 72 ? 9.887 -3.932 -22.363 1.00 83.81 72 PHE A O 1
ATOM 620 N N . VAL A 1 73 ? 11.049 -3.120 -20.634 1.00 81.31 73 VAL A N 1
ATOM 621 C CA . VAL A 1 73 ? 9.879 -2.586 -19.913 1.00 81.31 73 VAL A CA 1
ATOM 622 C C . VAL A 1 73 ? 9.224 -1.419 -20.664 1.00 81.31 73 VAL A C 1
ATOM 624 O O . VAL A 1 73 ? 8.033 -1.151 -20.494 1.00 81.31 73 VAL A O 1
ATOM 627 N N . SER A 1 74 ? 9.981 -0.695 -21.489 1.00 78.62 74 SER A N 1
ATOM 628 C CA . SER A 1 74 ? 9.474 0.441 -22.266 1.00 78.62 74 SER A CA 1
ATOM 629 C C . SER A 1 74 ? 8.838 0.042 -23.597 1.00 78.62 74 SER A C 1
ATOM 631 O O . SER A 1 74 ? 8.140 0.877 -24.173 1.00 78.62 74 SER A O 1
ATOM 633 N N . HIS A 1 75 ? 9.057 -1.186 -24.083 1.00 74.00 75 HIS A N 1
ATOM 634 C CA . HIS A 1 75 ? 8.566 -1.641 -25.387 1.00 74.00 75 HIS A CA 1
ATOM 635 C C . HIS A 1 75 ? 7.037 -1.687 -25.472 1.00 74.00 75 HIS A C 1
ATOM 637 O O . HIS A 1 75 ? 6.474 -1.184 -26.442 1.00 74.00 75 HIS A O 1
ATOM 643 N N . ASP A 1 76 ? 6.357 -2.238 -24.461 1.00 85.88 76 ASP A N 1
ATOM 644 C CA . ASP A 1 76 ? 4.896 -2.326 -24.460 1.00 85.88 76 ASP A CA 1
ATOM 645 C C . ASP A 1 76 ? 4.269 -1.449 -23.374 1.00 85.88 76 ASP A C 1
ATOM 647 O O . ASP A 1 76 ? 4.142 -1.810 -22.199 1.00 85.88 76 ASP A O 1
ATOM 651 N N . LYS A 1 77 ? 3.842 -0.258 -23.800 1.00 85.06 77 LYS A N 1
ATOM 652 C CA . LYS A 1 77 ? 3.156 0.699 -22.935 1.00 85.06 77 LYS A CA 1
ATOM 653 C C . LYS A 1 77 ? 1.870 0.114 -22.350 1.00 85.06 77 LYS A C 1
ATOM 655 O O . LYS A 1 77 ? 1.561 0.464 -21.213 1.00 85.06 77 LYS A O 1
ATOM 660 N N . GLN A 1 78 ? 1.142 -0.724 -23.093 1.00 86.56 78 GLN A N 1
ATOM 661 C CA . GLN A 1 78 ? -0.149 -1.237 -22.644 1.00 86.56 78 GLN A CA 1
ATOM 662 C C . GLN A 1 78 ? 0.041 -2.261 -21.526 1.00 86.56 78 GLN A C 1
ATOM 664 O O . GLN A 1 78 ? -0.462 -2.038 -20.429 1.00 86.56 78 GLN A O 1
ATOM 669 N N . SER A 1 79 ? 0.880 -3.282 -21.734 1.00 82.19 79 SER A N 1
ATOM 670 C CA . SER A 1 79 ? 1.204 -4.252 -20.675 1.00 82.19 79 SER A CA 1
ATOM 671 C C . SER A 1 79 ? 1.749 -3.587 -19.408 1.00 82.19 79 SER A C 1
ATOM 673 O O . SER A 1 79 ? 1.443 -4.011 -18.294 1.00 82.19 79 SER A O 1
ATOM 675 N N . ARG A 1 80 ? 2.540 -2.512 -19.544 1.00 85.12 80 ARG A N 1
ATOM 676 C CA . ARG A 1 80 ? 3.054 -1.764 -18.388 1.00 85.12 80 ARG A CA 1
ATOM 677 C C . ARG A 1 80 ? 1.956 -1.022 -17.625 1.00 85.12 80 ARG A C 1
ATOM 679 O O . ARG A 1 80 ? 2.024 -0.943 -16.400 1.00 85.12 80 ARG A O 1
ATOM 686 N N . LEU A 1 81 ? 0.988 -0.442 -18.334 1.00 89.06 81 LEU A N 1
ATOM 687 C CA . LEU A 1 81 ? -0.168 0.199 -17.705 1.00 89.06 81 LEU A CA 1
ATOM 688 C C . LEU A 1 81 ? -0.990 -0.839 -16.944 1.00 89.06 81 LEU A C 1
ATOM 690 O O . LEU A 1 81 ? -1.190 -0.667 -15.746 1.00 89.06 81 LEU A O 1
ATOM 694 N N . ASP A 1 82 ? -1.323 -1.956 -17.590 1.00 90.12 82 ASP A N 1
ATOM 695 C CA . ASP A 1 82 ? -2.103 -3.037 -16.982 1.00 90.12 82 ASP A CA 1
ATOM 696 C C . ASP A 1 82 ? -1.398 -3.612 -15.734 1.00 90.12 82 ASP A C 1
ATOM 698 O O . ASP A 1 82 ? -2.027 -3.867 -14.702 1.00 90.12 82 ASP A O 1
ATOM 702 N N . TYR A 1 83 ? -0.067 -3.758 -15.783 1.00 88.06 83 TYR A N 1
ATOM 703 C CA . TYR A 1 83 ? 0.742 -4.158 -14.629 1.00 88.06 83 TYR A CA 1
ATOM 704 C C . TYR A 1 83 ? 0.675 -3.138 -13.484 1.00 88.06 83 TYR A C 1
ATOM 706 O O . TYR A 1 83 ? 0.440 -3.513 -12.333 1.00 88.06 83 TYR A O 1
ATOM 714 N N . ASN A 1 84 ? 0.873 -1.850 -13.779 1.00 89.38 84 ASN A N 1
ATOM 715 C CA . ASN A 1 84 ? 0.848 -0.793 -12.768 1.00 89.38 84 ASN A CA 1
ATOM 716 C C . ASN A 1 84 ? -0.535 -0.654 -12.124 1.00 89.38 84 ASN A C 1
ATOM 718 O O . ASN A 1 84 ? -0.622 -0.500 -10.906 1.00 89.38 84 ASN A O 1
ATOM 722 N N . ASP A 1 85 ? -1.600 -0.756 -12.918 1.00 95.19 85 ASP A N 1
ATOM 723 C CA . ASP A 1 85 ? -2.980 -0.706 -12.437 1.00 95.19 85 ASP A CA 1
ATOM 724 C C . ASP A 1 85 ? -3.273 -1.880 -11.500 1.00 95.19 85 ASP A C 1
ATOM 726 O O . ASP A 1 85 ? -3.834 -1.694 -10.417 1.00 95.19 85 ASP A O 1
ATOM 730 N N . ARG A 1 86 ? -2.798 -3.083 -11.847 1.00 95.62 86 ARG A N 1
ATOM 731 C CA . ARG A 1 86 ? -2.873 -4.248 -10.958 1.00 95.62 86 ARG A CA 1
ATOM 732 C C . ARG A 1 86 ? -2.098 -4.033 -9.659 1.00 95.62 86 ARG A C 1
ATOM 734 O O . ARG A 1 86 ? -2.619 -4.343 -8.589 1.00 95.62 86 ARG A O 1
ATOM 741 N N . MET A 1 87 ? -0.861 -3.540 -9.730 1.00 94.19 87 MET A N 1
ATOM 742 C CA . MET A 1 87 ? -0.051 -3.280 -8.533 1.00 94.19 87 MET A CA 1
ATOM 743 C C . MET A 1 87 ? -0.715 -2.245 -7.626 1.00 94.19 87 MET A C 1
ATOM 745 O O . MET A 1 87 ? -0.777 -2.442 -6.415 1.00 94.19 87 MET A O 1
ATOM 749 N N . LYS A 1 88 ? -1.279 -1.185 -8.211 1.00 94.62 88 LYS A N 1
ATOM 750 C CA . LYS A 1 88 ? -2.046 -0.180 -7.479 1.00 94.62 88 LYS A CA 1
ATOM 751 C C . LYS A 1 88 ? -3.249 -0.806 -6.771 1.00 94.62 88 LYS A C 1
ATOM 753 O O . LYS A 1 88 ? -3.405 -0.602 -5.573 1.00 94.62 88 LYS A O 1
ATOM 758 N N . ALA A 1 89 ? -4.040 -1.619 -7.472 1.00 96.25 89 ALA A N 1
ATOM 759 C CA . ALA A 1 89 ? -5.198 -2.294 -6.887 1.00 96.25 89 ALA A CA 1
ATOM 760 C C . ALA A 1 89 ? -4.818 -3.222 -5.716 1.00 96.25 89 ALA A C 1
ATOM 762 O O . ALA A 1 89 ? -5.527 -3.271 -4.713 1.00 96.25 89 ALA A O 1
ATOM 763 N N . LEU A 1 90 ? -3.685 -3.930 -5.811 1.00 96.62 90 LEU A N 1
ATOM 764 C CA . LEU A 1 90 ? -3.174 -4.764 -4.717 1.00 96.62 90 LEU A CA 1
ATOM 765 C C . LEU A 1 90 ? -2.757 -3.932 -3.499 1.00 96.62 90 LEU A C 1
ATOM 767 O O . LEU A 1 90 ? -3.072 -4.306 -2.370 1.00 96.62 90 LEU A O 1
ATOM 771 N N . CYS A 1 91 ? -2.071 -2.807 -3.715 1.00 93.50 91 CYS A N 1
ATOM 772 C CA . CYS A 1 91 ? -1.724 -1.881 -2.639 1.00 93.50 91 CYS A CA 1
ATOM 773 C C . CYS A 1 91 ? -2.980 -1.326 -1.958 1.00 93.50 91 CYS A C 1
ATOM 775 O O . CYS A 1 91 ? -3.073 -1.390 -0.734 1.00 93.50 91 CYS A O 1
ATOM 777 N N . ASP A 1 92 ? -3.960 -0.863 -2.741 1.00 95.44 92 ASP A N 1
ATOM 778 C CA . ASP A 1 92 ? -5.226 -0.328 -2.228 1.00 95.44 92 ASP A CA 1
ATOM 779 C C . ASP A 1 92 ? -5.972 -1.382 -1.388 1.00 95.44 92 ASP A C 1
ATOM 781 O O . ASP A 1 92 ? -6.431 -1.089 -0.282 1.00 95.44 92 ASP A O 1
ATOM 785 N N . PHE A 1 93 ? -6.031 -2.632 -1.862 1.00 96.69 93 PHE A N 1
ATOM 786 C CA . PHE A 1 93 ? -6.635 -3.748 -1.129 1.00 96.69 93 PHE A CA 1
ATOM 787 C C . PHE A 1 93 ? -5.915 -4.048 0.191 1.00 96.69 93 PHE A C 1
ATOM 789 O O . PHE A 1 93 ? -6.557 -4.196 1.231 1.00 96.69 93 PHE A O 1
ATOM 796 N N . ASN A 1 94 ? -4.582 -4.117 0.174 1.00 94.81 94 ASN A N 1
ATOM 797 C CA . ASN A 1 94 ? -3.798 -4.395 1.376 1.00 94.81 94 ASN A CA 1
ATOM 798 C C . ASN A 1 94 ? -3.957 -3.286 2.421 1.00 94.81 94 ASN A C 1
ATOM 800 O O . ASN A 1 94 ? -4.198 -3.586 3.589 1.00 94.81 94 ASN A O 1
ATOM 804 N N . SER A 1 95 ? -3.897 -2.021 2.000 1.00 92.25 95 SER A N 1
ATOM 805 C CA . SER A 1 95 ? -4.121 -0.880 2.890 1.00 92.25 95 SER A CA 1
ATOM 806 C C . SER A 1 95 ? -5.541 -0.862 3.459 1.00 92.25 95 SER A C 1
ATOM 808 O O . SER A 1 95 ? -5.722 -0.591 4.646 1.00 92.25 95 SER A O 1
ATOM 810 N N . ALA A 1 96 ? -6.554 -1.191 2.652 1.00 94.88 96 ALA A N 1
ATOM 811 C CA . ALA A 1 96 ? -7.932 -1.296 3.126 1.00 94.88 96 ALA A CA 1
ATOM 812 C C . ALA A 1 96 ? -8.104 -2.423 4.159 1.00 94.88 96 ALA A C 1
ATOM 814 O O . ALA A 1 96 ? -8.764 -2.221 5.180 1.00 94.88 96 ALA A O 1
ATOM 815 N N . ASN A 1 97 ? -7.487 -3.587 3.936 1.00 95.38 97 ASN A N 1
ATOM 816 C CA . ASN A 1 97 ? -7.536 -4.710 4.876 1.00 95.38 97 ASN A CA 1
ATOM 817 C C . ASN A 1 97 ? -6.834 -4.404 6.196 1.00 95.38 97 ASN A C 1
ATOM 819 O O . ASN A 1 97 ? -7.354 -4.746 7.256 1.00 95.38 97 ASN A O 1
ATOM 823 N N . GLU A 1 98 ? -5.661 -3.774 6.143 1.00 93.94 98 GLU A N 1
ATOM 824 C CA . GLU A 1 98 ? -4.920 -3.378 7.340 1.00 93.94 98 GLU A CA 1
ATOM 825 C C . GLU A 1 98 ? -5.752 -2.421 8.195 1.00 93.94 98 GLU A C 1
ATOM 827 O O . GLU A 1 98 ? -5.981 -2.692 9.375 1.00 93.94 98 GLU A O 1
ATOM 832 N N . LYS A 1 99 ? -6.313 -1.382 7.566 1.00 93.31 99 LYS A N 1
ATOM 833 C CA . LYS A 1 99 ? -7.209 -0.439 8.234 1.00 93.31 99 LYS A CA 1
ATOM 834 C C . LYS A 1 99 ? -8.449 -1.127 8.812 1.00 93.31 99 LYS A C 1
ATOM 836 O O . LYS A 1 99 ? -8.787 -0.900 9.967 1.00 93.31 99 LYS A O 1
ATOM 841 N N . SER A 1 100 ? -9.094 -2.007 8.043 1.00 93.94 100 SER A N 1
ATOM 842 C CA . SER A 1 100 ? -10.286 -2.741 8.500 1.00 93.94 100 SER A CA 1
ATOM 843 C C . SER A 1 100 ? -9.980 -3.640 9.699 1.00 93.94 100 SER A C 1
ATOM 845 O O . SER A 1 100 ? -10.798 -3.781 10.606 1.00 93.94 100 SER A O 1
ATOM 847 N N . ARG A 1 101 ? -8.789 -4.250 9.731 1.00 94.50 101 ARG A N 1
ATOM 848 C CA . ARG A 1 101 ? -8.339 -5.068 10.860 1.00 94.50 101 ARG A CA 1
ATOM 849 C C . ARG A 1 101 ? -8.088 -4.217 12.102 1.00 94.50 101 ARG A C 1
ATOM 851 O O . ARG A 1 101 ? -8.469 -4.635 13.191 1.00 94.50 101 ARG A O 1
ATOM 858 N N . GLU A 1 102 ? -7.447 -3.062 11.950 1.00 93.62 102 GLU A N 1
ATOM 859 C CA . GLU A 1 102 ? -7.198 -2.134 13.055 1.00 93.62 102 GLU A CA 1
ATOM 860 C C . GLU A 1 102 ? -8.514 -1.605 13.640 1.00 93.62 102 GLU A C 1
ATOM 862 O O . GLU A 1 102 ? -8.743 -1.726 14.844 1.00 93.62 102 GLU A O 1
ATOM 867 N N . GLU A 1 103 ? -9.424 -1.124 12.789 1.00 93.62 103 GLU A N 1
ATOM 868 C CA . GLU A 1 103 ? -10.756 -0.667 13.200 1.00 93.62 103 GLU A CA 1
ATOM 869 C C . GLU A 1 103 ? -11.548 -1.791 13.885 1.00 93.62 103 GLU A C 1
ATOM 871 O O . GLU A 1 103 ? -12.108 -1.580 14.961 1.00 93.62 103 GLU A O 1
ATOM 876 N N . GLY A 1 104 ? -11.520 -3.008 13.332 1.00 95.12 104 GLY A N 1
ATOM 877 C CA . GLY A 1 104 ? -12.186 -4.172 13.918 1.00 95.12 104 GLY A CA 1
ATOM 878 C C . GLY A 1 104 ? -11.621 -4.594 15.279 1.00 95.12 104 GLY A C 1
ATOM 879 O O . GLY A 1 104 ? -12.379 -5.027 16.148 1.00 95.12 104 GLY A O 1
ATOM 880 N N . LEU A 1 105 ? -10.311 -4.448 15.507 1.00 94.62 105 LEU A N 1
ATOM 881 C CA . LEU A 1 105 ? -9.699 -4.698 16.817 1.00 94.62 105 LEU A CA 1
ATOM 882 C C . LEU A 1 105 ? -10.130 -3.647 17.844 1.00 94.62 105 LEU A C 1
ATOM 884 O O . LEU A 1 105 ? -10.524 -4.011 18.953 1.00 94.62 105 LEU A O 1
ATOM 888 N N . VAL A 1 106 ? -10.109 -2.366 17.468 1.00 93.69 106 VAL A N 1
ATOM 889 C CA . VAL A 1 106 ? -10.530 -1.257 18.340 1.00 93.69 106 VAL A CA 1
ATOM 890 C C . VAL A 1 106 ? -12.012 -1.377 18.697 1.00 93.69 106 VAL A C 1
ATOM 892 O O . VAL A 1 106 ? -12.389 -1.265 19.867 1.00 93.69 106 VAL A O 1
ATOM 895 N N . GLU A 1 107 ? -12.868 -1.644 17.711 1.00 93.50 107 GLU A N 1
ATOM 896 C CA . GLU A 1 107 ? -14.298 -1.842 17.936 1.00 93.50 107 GLU A CA 1
ATOM 897 C C . GLU A 1 107 ? -14.569 -3.113 18.755 1.00 93.50 107 GLU A C 1
ATOM 899 O O . GLU A 1 107 ? -15.402 -3.102 19.664 1.00 93.50 107 GLU A O 1
ATOM 904 N N . GLY A 1 108 ? -13.821 -4.190 18.502 1.00 93.94 108 GLY A N 1
ATOM 905 C CA . GLY A 1 108 ? -13.876 -5.428 19.275 1.00 93.94 108 GLY A CA 1
ATOM 906 C C . GLY A 1 108 ? -13.542 -5.222 20.753 1.00 93.94 108 GLY A C 1
ATOM 907 O O . GLY A 1 108 ? -14.297 -5.674 21.617 1.00 93.94 108 GLY A O 1
ATOM 908 N N . GLU A 1 109 ? -12.464 -4.496 21.059 1.00 92.25 109 GLU A N 1
ATOM 909 C CA . GLU A 1 109 ? -12.079 -4.172 22.436 1.00 92.25 109 GLU A CA 1
ATOM 910 C C . GLU A 1 109 ? -13.141 -3.302 23.119 1.00 92.25 109 GLU A C 1
ATOM 912 O O . GLU A 1 109 ? -13.570 -3.595 24.240 1.00 92.25 109 GLU A O 1
ATOM 917 N N . LYS A 1 110 ? -13.632 -2.271 22.420 1.00 89.31 110 LYS A N 1
ATOM 918 C CA . LYS A 1 110 ? -14.690 -1.391 22.926 1.00 89.31 110 LYS A CA 1
ATOM 919 C C . LYS A 1 110 ? -15.965 -2.179 23.243 1.00 89.31 110 LYS A C 1
ATOM 921 O O . LYS A 1 110 ? -16.524 -2.035 24.330 1.00 89.31 110 LYS A O 1
ATOM 926 N N . ASN A 1 111 ? -16.390 -3.058 22.338 1.00 90.88 111 ASN A N 1
ATOM 927 C CA . ASN A 1 111 ? -17.574 -3.898 22.513 1.00 90.88 111 ASN A CA 1
ATOM 928 C C . ASN A 1 111 ? -17.401 -4.920 23.644 1.00 90.88 111 ASN A C 1
ATOM 930 O O . ASN A 1 111 ? -18.335 -5.142 24.417 1.00 90.88 111 ASN A O 1
ATOM 934 N N . ALA A 1 112 ? -16.221 -5.532 23.776 1.00 91.12 112 ALA A N 1
ATOM 935 C CA . ALA A 1 112 ? -15.918 -6.445 24.877 1.00 91.12 112 ALA A CA 1
ATOM 936 C C . ALA A 1 112 ? -15.978 -5.722 26.231 1.00 91.12 112 ALA A C 1
ATOM 938 O O . ALA A 1 112 ? -16.615 -6.212 27.167 1.00 91.12 112 ALA A O 1
ATOM 939 N N . ARG A 1 113 ? -15.396 -4.519 26.305 1.00 88.06 113 ARG A N 1
ATOM 940 C CA . ARG A 1 113 ? -15.415 -3.663 27.496 1.00 88.06 113 ARG A CA 1
ATOM 941 C C . ARG A 1 113 ? -16.841 -3.269 27.890 1.00 88.06 113 ARG A C 1
ATOM 943 O O . ARG A 1 113 ? -17.211 -3.429 29.050 1.00 88.06 113 ARG A O 1
ATOM 950 N N . MET A 1 114 ? -17.671 -2.843 26.934 1.00 88.69 114 MET A N 1
ATOM 951 C CA . MET A 1 114 ? -19.083 -2.529 27.195 1.00 88.69 114 MET A CA 1
ATOM 952 C C . MET A 1 114 ? -19.866 -3.746 27.696 1.00 88.69 114 MET A C 1
ATOM 954 O O . MET A 1 114 ? -20.560 -3.659 28.708 1.00 88.69 114 MET A O 1
ATOM 958 N N . LYS A 1 115 ? -19.725 -4.904 27.034 1.00 90.69 115 LYS A N 1
ATOM 959 C CA . LYS A 1 115 ? -20.391 -6.149 27.453 1.00 90.69 115 LYS A CA 1
ATOM 960 C C . LYS A 1 115 ? -19.990 -6.560 28.867 1.00 90.69 115 LYS A C 1
ATOM 962 O O . LYS A 1 115 ? -20.842 -7.002 29.633 1.00 90.69 115 LYS A O 1
ATOM 967 N N . MET A 1 116 ? -18.715 -6.405 29.224 1.00 90.31 116 MET A N 1
ATOM 968 C CA . MET A 1 116 ? -18.227 -6.691 30.571 1.00 90.31 116 MET A CA 1
ATOM 969 C C . MET A 1 116 ? -18.923 -5.813 31.621 1.00 90.31 116 MET A C 1
ATOM 971 O O . MET A 1 116 ? -19.445 -6.351 32.595 1.00 90.31 116 MET A O 1
ATOM 975 N N . ILE A 1 117 ? -18.996 -4.496 31.396 1.00 89.56 117 ILE A N 1
ATOM 976 C CA . ILE A 1 117 ? -19.661 -3.545 32.305 1.00 89.56 117 ILE A CA 1
ATOM 977 C C . ILE A 1 117 ? -21.149 -3.874 32.449 1.00 89.56 117 ILE A C 1
ATOM 979 O O . ILE A 1 117 ? -21.642 -3.987 33.569 1.00 89.56 117 ILE A O 1
ATOM 983 N N . ILE A 1 118 ? -21.856 -4.089 31.334 1.00 89.19 118 ILE A N 1
ATOM 984 C CA . ILE A 1 118 ? -23.284 -4.447 31.340 1.00 89.19 118 ILE A CA 1
ATOM 985 C C . ILE A 1 118 ? -23.504 -5.732 32.145 1.00 89.19 118 ILE A C 1
ATOM 987 O O . ILE A 1 118 ? -24.386 -5.783 33.001 1.00 89.19 118 ILE A O 1
ATOM 991 N N . ASN A 1 119 ? -22.670 -6.753 31.931 1.00 90.62 119 ASN A N 1
ATOM 992 C CA . ASN A 1 119 ? -22.755 -8.008 32.672 1.00 90.62 119 ASN A CA 1
ATOM 993 C C . ASN A 1 119 ? -22.509 -7.808 34.173 1.00 90.62 119 ASN A C 1
ATOM 995 O O . ASN A 1 119 ? -23.238 -8.376 34.984 1.00 90.62 119 ASN A O 1
ATOM 999 N N . MET A 1 120 ? -21.520 -7.000 34.562 1.00 90.00 120 MET A N 1
ATOM 1000 C CA . MET A 1 120 ? -21.248 -6.706 35.971 1.00 90.00 120 MET A CA 1
ATOM 1001 C C . MET A 1 120 ? -22.414 -5.959 36.634 1.00 90.00 120 MET A C 1
ATOM 1003 O O . MET A 1 120 ? -22.889 -6.377 37.691 1.00 90.00 120 MET A O 1
ATOM 1007 N N . LEU A 1 121 ? -22.939 -4.919 35.981 1.00 87.94 121 LEU A N 1
ATOM 1008 C CA . LEU A 1 121 ? -24.091 -4.159 36.470 1.00 87.94 121 LEU A CA 1
ATOM 1009 C C . LEU A 1 121 ? -25.351 -5.032 36.563 1.00 87.94 121 LEU A C 1
ATOM 1011 O O . LEU A 1 121 ? -26.072 -4.965 37.555 1.00 87.94 121 LEU A O 1
ATOM 1015 N N . SER A 1 122 ? -25.586 -5.912 35.583 1.00 89.19 122 SER A N 1
ATOM 1016 C CA . SER A 1 122 ? -26.724 -6.846 35.594 1.00 89.19 122 SER A CA 1
ATOM 1017 C C . SER A 1 122 ? -26.679 -7.843 36.757 1.00 89.19 122 SER A C 1
ATOM 1019 O O . SER A 1 122 ? -27.719 -8.312 37.213 1.00 89.19 122 SER A O 1
ATOM 1021 N N . LYS A 1 123 ? -25.479 -8.137 37.273 1.00 91.50 123 LYS A N 1
ATOM 1022 C CA . LYS A 1 123 ? -25.261 -8.983 38.453 1.00 91.50 123 LYS A CA 1
ATOM 1023 C C . LYS A 1 123 ? -25.352 -8.216 39.778 1.00 91.50 123 LYS A C 1
ATOM 1025 O O . LYS A 1 123 ? -25.135 -8.814 40.827 1.00 91.50 123 LYS A O 1
ATOM 1030 N N . GLY A 1 124 ? -25.675 -6.921 39.741 1.00 88.44 124 GLY A N 1
ATOM 1031 C CA . GLY A 1 124 ? -25.876 -6.089 40.929 1.00 88.44 124 GLY A CA 1
ATOM 1032 C C . GLY A 1 124 ? -24.592 -5.552 41.566 1.00 88.44 124 GLY A C 1
ATOM 1033 O O . GLY A 1 124 ? -24.627 -5.133 42.720 1.00 88.44 124 GLY A O 1
ATOM 1034 N N . LEU A 1 125 ? -23.462 -5.559 40.849 1.00 89.00 125 LEU A N 1
ATOM 1035 C CA . LEU A 1 125 ? -22.240 -4.893 41.312 1.00 89.00 125 LEU A CA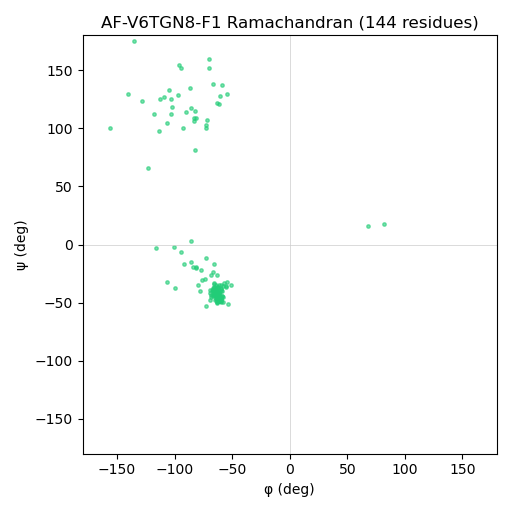 1
ATOM 1036 C C . LEU A 1 125 ? -22.446 -3.369 41.340 1.00 89.00 125 LEU A C 1
ATOM 1038 O O . LEU A 1 125 ? -23.038 -2.803 40.418 1.00 89.00 125 LEU A O 1
ATOM 1042 N N . SER A 1 126 ? -21.951 -2.707 42.391 1.00 88.94 126 SER A N 1
ATOM 1043 C CA . SER A 1 126 ? -21.984 -1.245 42.487 1.00 88.94 126 SER A CA 1
ATOM 1044 C C . SER A 1 126 ? -21.011 -0.606 41.492 1.00 88.94 126 SER A C 1
ATOM 1046 O O . SER A 1 126 ? -20.071 -1.249 41.018 1.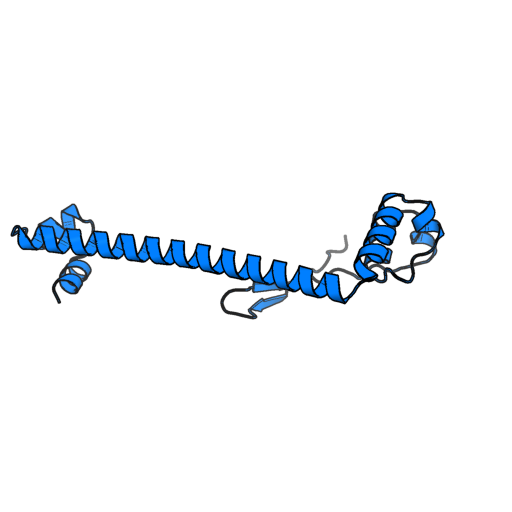00 88.94 126 SER A O 1
ATOM 1048 N N . ILE A 1 127 ? -21.229 0.669 41.167 1.00 85.06 127 ILE A N 1
ATOM 1049 C CA . ILE A 1 127 ? -20.416 1.399 40.182 1.00 85.06 127 ILE A CA 1
ATOM 1050 C C . ILE A 1 127 ? -18.954 1.483 40.641 1.00 85.06 127 ILE A C 1
ATOM 1052 O O . ILE A 1 127 ? -18.049 1.369 39.818 1.00 85.06 127 ILE A O 1
ATOM 1056 N N . GLU A 1 128 ? -18.723 1.603 41.948 1.00 87.88 128 GLU A N 1
ATOM 1057 C CA . GLU A 1 128 ? -17.394 1.645 42.559 1.00 87.88 128 GLU A CA 1
ATOM 1058 C C . GLU A 1 128 ? -16.637 0.330 42.334 1.00 87.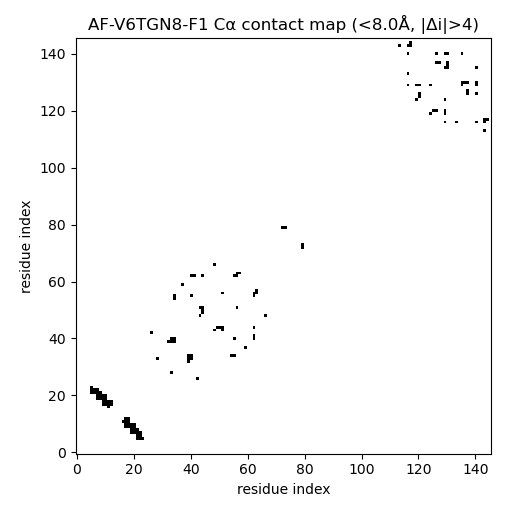88 128 GLU A C 1
ATOM 1060 O O . GLU A 1 128 ? -15.503 0.349 41.861 1.00 87.88 128 GLU A O 1
ATOM 1065 N N . ASN A 1 129 ? -17.290 -0.814 42.571 1.00 88.62 129 ASN A N 1
ATOM 1066 C CA . ASN A 1 129 ? -16.686 -2.131 42.346 1.00 88.62 129 ASN A CA 1
ATOM 1067 C C . ASN A 1 129 ? -16.402 -2.373 40.855 1.00 88.62 129 ASN A C 1
ATOM 1069 O O . ASN A 1 129 ? -15.391 -2.971 40.494 1.00 88.62 129 ASN A O 1
ATOM 1073 N N . VAL A 1 130 ? -17.283 -1.902 39.963 1.00 88.44 130 VAL A N 1
ATOM 1074 C CA . VAL A 1 130 ? -17.054 -1.995 38.513 1.00 88.44 130 VAL A CA 1
ATOM 1075 C C . VAL A 1 130 ? -15.863 -1.133 38.095 1.00 88.44 130 VAL A C 1
ATOM 1077 O O . VAL A 1 130 ? -15.050 -1.597 37.296 1.00 88.44 130 VAL A O 1
ATOM 1080 N N . ALA A 1 131 ? -15.716 0.078 38.637 1.00 89.00 131 ALA A N 1
ATOM 1081 C CA . ALA A 1 131 ? -14.561 0.943 38.385 1.00 89.00 131 ALA A CA 1
ATOM 1082 C C . ALA A 1 131 ? -13.254 0.295 38.854 1.00 89.00 131 ALA A C 1
ATOM 1084 O O . ALA A 1 131 ? -12.281 0.268 38.102 1.00 89.00 131 ALA A O 1
ATOM 1085 N N . GLU A 1 132 ? -13.259 -0.305 40.044 1.00 89.31 132 GLU A N 1
ATOM 1086 C CA . GLU A 1 132 ? -12.102 -1.010 40.597 1.00 89.31 132 GLU A CA 1
ATOM 1087 C C . GLU A 1 132 ? -11.680 -2.205 39.726 1.00 89.31 132 GLU A C 1
ATOM 1089 O O . GLU A 1 132 ? -10.512 -2.319 39.359 1.00 89.31 132 GLU A O 1
ATOM 1094 N N . TYR A 1 133 ? -12.620 -3.073 39.331 1.00 86.56 133 TYR A N 1
ATOM 1095 C CA . TYR A 1 133 ? -12.296 -4.280 38.558 1.00 86.56 133 TYR A CA 1
ATOM 1096 C C . TYR A 1 133 ? -11.985 -4.019 37.084 1.00 86.56 133 TYR A C 1
ATOM 1098 O O . TYR A 1 133 ? -11.233 -4.776 36.473 1.00 86.56 133 TYR A O 1
ATOM 1106 N N . SER A 1 134 ? -12.582 -2.984 36.491 1.00 82.88 134 SER A N 1
ATOM 1107 C CA . SER A 1 134 ? -12.376 -2.650 35.076 1.00 82.88 134 SER A CA 1
ATOM 1108 C C . SER A 1 134 ? -11.242 -1.651 34.839 1.00 82.88 134 SER A C 1
ATOM 1110 O O . SER A 1 134 ? -10.786 -1.526 33.703 1.00 82.88 134 SER A O 1
ATOM 1112 N N . GLY A 1 135 ? -10.793 -0.941 35.882 1.00 84.69 135 GLY A N 1
ATOM 1113 C CA . GLY A 1 135 ? -9.818 0.149 35.778 1.00 84.69 135 GLY A CA 1
ATOM 1114 C C . GLY A 1 135 ? -10.352 1.392 35.056 1.00 84.69 135 GLY A C 1
ATOM 1115 O O . GLY A 1 135 ? -9.561 2.222 34.610 1.00 84.69 135 GLY A O 1
ATOM 1116 N N . LEU A 1 136 ? -11.674 1.505 34.894 1.00 84.12 136 LEU A N 1
ATOM 1117 C CA . LEU A 1 136 ? -12.331 2.599 34.179 1.00 84.12 136 LEU A CA 1
ATOM 1118 C C . LEU A 1 136 ? -12.793 3.691 35.136 1.00 84.12 136 LEU A C 1
ATOM 1120 O O . LEU A 1 136 ? -13.087 3.450 36.307 1.00 84.12 136 LEU A O 1
ATOM 1124 N N . SER A 1 137 ? -12.905 4.908 34.615 1.00 86.00 137 SER A N 1
ATOM 1125 C CA . SER A 1 137 ? -13.473 6.018 35.372 1.00 86.00 137 SER A CA 1
ATOM 1126 C C . SER A 1 137 ? -14.981 5.838 35.570 1.00 86.00 137 SER A C 1
ATOM 1128 O O . SER A 1 137 ? -15.683 5.271 34.728 1.00 86.00 137 SER A O 1
ATOM 1130 N N . MET A 1 138 ? -15.517 6.390 36.663 1.00 83.62 138 MET A N 1
ATOM 1131 C CA . MET A 1 138 ? -16.964 6.353 36.916 1.00 83.62 138 MET A CA 1
ATOM 1132 C C . MET A 1 138 ? -17.773 6.995 35.775 1.00 83.62 138 MET A C 1
ATOM 1134 O O . MET A 1 138 ? -18.841 6.497 35.434 1.00 83.62 138 MET A O 1
ATOM 1138 N N . GLN A 1 139 ? -17.229 8.031 35.123 1.00 81.94 139 GLN A N 1
ATOM 1139 C CA . GLN A 1 139 ? -17.849 8.685 33.963 1.00 81.94 139 GLN A CA 1
ATOM 1140 C C . GLN A 1 139 ? -17.970 7.750 32.750 1.00 81.94 139 GLN A C 1
ATOM 1142 O O . GLN A 1 139 ? -18.989 7.760 32.060 1.00 81.94 139 GLN A O 1
ATOM 1147 N N . GLU A 1 140 ? -16.954 6.926 32.476 1.00 82.06 140 GLU A N 1
ATOM 1148 C CA . GLU A 1 140 ? -17.001 5.942 31.386 1.00 82.06 140 GLU A CA 1
ATOM 1149 C C . GLU A 1 140 ? -18.053 4.860 31.643 1.00 82.06 140 GLU A C 1
ATOM 1151 O O . GLU A 1 140 ? -18.754 4.461 30.715 1.00 82.06 140 GLU A O 1
ATOM 1156 N N . ILE A 1 141 ? -18.212 4.427 32.896 1.00 83.56 141 ILE A N 1
ATOM 1157 C CA . ILE A 1 141 ? -19.219 3.433 33.293 1.00 83.56 141 ILE A CA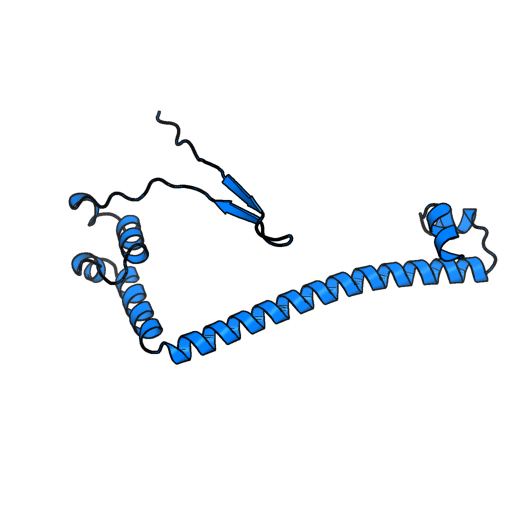 1
ATOM 1158 C C . ILE A 1 141 ? -20.633 4.013 33.184 1.00 83.56 141 ILE A C 1
ATOM 1160 O O . ILE A 1 141 ? -21.538 3.352 32.674 1.00 83.56 141 ILE A O 1
ATOM 1164 N N . GLU A 1 142 ? -20.829 5.264 33.604 1.00 81.38 142 GLU A N 1
ATOM 1165 C CA . GLU A 1 142 ? -22.115 5.961 33.485 1.00 81.38 142 GLU A CA 1
ATOM 1166 C C . GLU A 1 142 ? -22.539 6.167 32.028 1.00 81.38 142 GLU A C 1
ATOM 1168 O O . GLU A 1 142 ? -23.716 6.023 31.697 1.00 81.38 142 GLU A O 1
ATOM 1173 N N . ASN A 1 143 ? -21.582 6.437 31.137 1.00 82.50 143 ASN A N 1
ATOM 1174 C CA . ASN A 1 143 ? -21.847 6.581 29.707 1.00 82.50 143 ASN A CA 1
ATOM 1175 C C . ASN A 1 143 ? -22.300 5.274 29.037 1.00 82.50 143 ASN A C 1
ATOM 1177 O O . ASN A 1 143 ? -22.975 5.341 28.017 1.00 82.50 143 ASN A O 1
ATOM 1181 N N . VAL A 1 144 ? -21.966 4.106 29.599 1.00 79.75 144 VAL A N 1
ATOM 1182 C CA . VAL A 1 144 ? -22.440 2.792 29.117 1.00 79.75 144 VAL A CA 1
ATOM 1183 C C . VAL A 1 144 ? -23.853 2.470 29.621 1.00 79.75 144 VAL A C 1
ATOM 1185 O O . VAL A 1 144 ? -24.538 1.633 29.040 1.00 79.75 144 VAL A O 1
ATOM 1188 N N . LYS A 1 145 ? -24.302 3.122 30.701 1.00 69.06 145 LYS A N 1
ATOM 1189 C CA . LYS A 1 145 ? -25.637 2.932 31.288 1.00 69.06 145 LYS A CA 1
ATOM 1190 C C . LYS A 1 145 ? -26.736 3.731 30.566 1.00 69.06 145 LYS A C 1
ATOM 1192 O O . LYS A 1 145 ? -27.910 3.418 30.756 1.00 69.06 145 LYS A O 1
ATOM 1197 N N . LYS A 1 146 ? -26.363 4.770 29.809 1.00 56.75 146 LYS A N 1
ATOM 1198 C CA . LYS A 1 146 ? -27.276 5.551 28.957 1.00 56.75 146 LYS A CA 1
ATOM 1199 C C . LYS A 1 146 ? -27.714 4.755 27.736 1.00 56.75 146 LYS A C 1
ATOM 1201 O O . LYS A 1 146 ? -28.909 4.880 27.397 1.00 56.75 146 LYS A O 1
#

Secondary structure (DSSP, 8-state):
-------EEEEE-SSS-EEEEE-PPPP---GGGTTS-HHHHHHHHHH-TTS--HHHHHH-HHHHHHHHHHHHHHH-HHHHHHHHHHHHHHHHHHHHHHHHHHHHHHHHHHHHHHHHHHHHHHTT--HHHHHHHH---HHHHHHHH-

InterPro domains:
  IPR010106 Recombination-promoting nuclease RpnA [TIGR01784] (12-143)

Foldseek 3Di:
DDDDDWPWDWDDPDPPDIDTDTDDDQDDPDPVPCQDDPVSQVSVCVVPVVDHPVNSLVVDVVNVVVSVVCCVLVPDPVVNVVVVVVVVVVVVVVVVVVVVVVVCVVVVVVVVLLVVLVVCVVVVHDLVVNCVVSVDDSVVSVVSVD

Sequence (146 aa):
MKLYTCSRRMVRMTDVTRHFFIELKKVKSEPQNILNDMFTAWMIFIKNPKIIPQELIDKYQEIREAFQTLEFVSHDKQSRLDYNDRMKALCDFNSANEKSREEGLVEGEKNARMKMIINMLSKGLSIENVAEYSGLSMQEIENVKK

pLDDT: mean 80.36, std 14.46, range [30.55, 96.69]

Solvent-accessible surface area (backbone atoms only — not comparable to full-atom values): 8881 Å² total; per-residue (Å²): 135,86,80,81,80,72,59,78,51,78,48,75,81,51,101,85,48,76,48,79,49,76,65,70,85,76,85,78,89,47,84,85,60,54,82,79,42,72,67,48,46,51,54,46,40,74,73,37,71,89,73,59,63,64,71,54,41,76,70,34,66,68,54,36,53,51,49,54,50,48,51,60,62,60,68,45,65,64,65,47,48,57,50,49,54,51,52,50,52,52,51,54,51,51,54,51,50,53,50,52,52,51,52,50,50,55,51,48,52,52,50,52,52,49,52,50,52,53,53,43,48,75,72,68,51,52,71,67,59,49,24,67,77,68,74,46,54,65,68,63,56,52,64,72,73,109

Radius of gyration: 29.76 Å; Cα contacts (8 Å, |Δi|>4): 75; chains: 1; bounding box: 64×33×68 Å

=== Feature glossary ===
Annotated list of the representations used here:

Nearest PDB structures. The Foldseek neighbor list gives the closest experimentally determined structures in the PDB, ranked by structural alignment. TM-score near 1 means near-identical fold; near 0.3 means only rough topology match. This is how one finds what a novel AlphaFold prediction most resembles in the solved-structure universe.

Foldseek 3Di. Foldseek's 3Di representation compresses backbone geometry into a per-residue letter drawn from a learned twenty-state alphabet. It captures the tertiary interaction pattern around each residue — which residues are packed against it in space, regardless of where they are in sequence.

Radius of gyration, Cα contacts, bounding box. Radius of gyration (Rg) is the root-mean-square distanc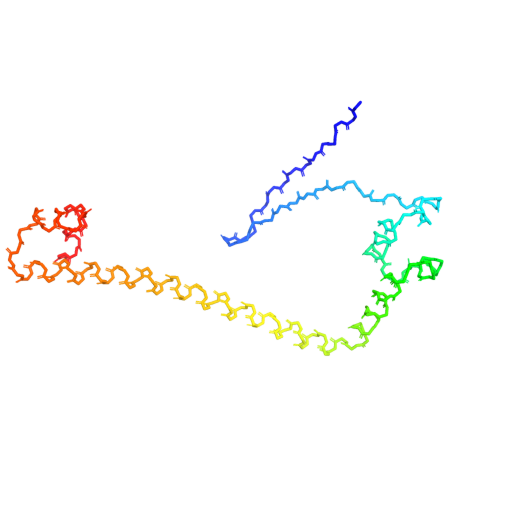e of Cα atoms from their centroid — a single number for overall size and compactness. A globular domain of N residues has Rg ≈ 2.2·N^0.38 Å; an extended or disordered chain has a much larger Rg. The Cα contact count is the number of residue pairs whose Cα atoms are within 8 Å and are more than four positions apart in sequence — a standard proxy for tertiary packing density. The bounding box is the smallest axis-aligned box enclosing all Cα atoms.

InterPro / GO / CATH / organism. The annotation block draws on four external resources. InterPro: which protein families and domains the sequence belongs to. GO: standardized terms for what the protein does, what process it participates in, and where in the cell it acts. CATH: which structural fold it has in the CATH hierarchy. Organism: the species of origin.

mmCIF coordinates. The mmCIF block holds the 3D Cartesian coordinates of each backbone atom (N, Cα, C, O) in ångströms. mmCIF is the PDB's canonical archive format — a tagged-loop text representation of the atomic model.

pLDDT. pLDDT is the predicted lDDT-Cα score: AlphaFold's confidence that the local environment of each residue (all inter-atomic distances within 15 Å) is correctly placed. It is a per-residue number between 0 and 100, with higher meaning more reliable.

Backbone torsions (φ/ψ). φ (phi) and ψ (psi) are the two rotatable backbone dihedrals per residue: φ is the C(i-1)–N–Cα–C torsion, ψ is the N–Cα–C–N(i+1) torsion, both in degrees on (−180°, 180°]. α-helical residues cluster near (−60°, −45°); β-strand residues near (−120°, +130°). A Ramachandran plot is simply a scatter of (φ, ψ) for every residue.

B-factor. For experimental (PDB) structures, the B-factor (temperature factor) quantifies the positional spread of each atom in the crystal — a combination of thermal vibration and static disorder — in units of Å². High B-factors mark flexible loops or poorly resolved regions; low B-factors mark the rigid, well-ordered core.

Secondary structure (3-state, P-SEA). SS3 is a coarse helix/strand/coil call (letters a/b/c) made by the P-SEA algorithm from inter-Cα distances and dihedrals. It is less detailed than DSSP but needs only Cα positions.

Predicted aligned error. Predicted aligned error is AlphaFold's pairwise confidence. Unlike pLDDT (per-residue), PAE is per-residue-pair and captures whether two parts of the structure are correctly placed relative to each other. Units are ångströms of expected positional error.

Solvent-accessible surface area. Solvent-accessible surface area (SASA) is the area in Å² traced out by the centre of a 1.4 Å probe sphere (a water molecule) rolled over the protein's van der Waals surface (Shrake–Rupley / Lee–Richards construction). Buried residues have near-zero SASA; fully exposed residues can exceed 200 Å². The total SASA scales roughly with the number of surface residues.

Secondary structure (8-state, DSSP). The SS8 string is DSSP's per-residue secondary-structure call. α-helix (H) means an i→i+4 H-bond ladder; β-strand (E) means the residue participates in a β-sheet; 3₁₀ (G) and π (I) are tighter and wider helices; T/S are turns/bends; '-' is loop.

Rendered structure images. Structure images are PyMOL renders from six orthogonal camera directions. Cartoon representation draws helices as coils and strands as arrows; sticks shows the backbone as bonds; surface shows the solvent-excluded envelope. Rainbow coloring maps sequence position to hue (blue→red, N→C); chain coloring assigns a distinct color per polypeptide.

Sequence. The amino-acid sequence is the protein's primary structure: the linear order of residues from the N-terminus to the C-terminus, written in one-letter code. Everything else here — the 3D coordinates, the secondary structure, the domain annotations — is ultimately a consequence of this string.

Contact-map, Ramachandran, and PAE plots. Three diagnostic plots accompany the record. The Cα contact map visualizes the tertiary structure as a 2D adjacency matrix (8 Å cutoff, sequence-local contacts suppressed). The Ramachandran plot shows the distribution of backbone (φ, ψ) torsions, with points in the α and β basins reflecting secondary structure content. The PAE plot shows AlphaFold's inter-residue confidence as a color matrix.